Protein AF-C3Z5M0-F1 (afdb_monomer_lite)

Sequence (94 aa):
NMDCLWTISVSAGNAIMLQFTSFSLEEDSLCEYDYVAVYDGPTVSSPLLGKFCGSTPPGPVQSSGNQIVVRFYSDYSGEYDGFEATYTAVPPSA

Organism: Branchiostoma floridae (NCBI:txid7739)

InterPro domains:
  IPR000859 CUB domain [PF00431] (1-87)
  IPR000859 CUB domain [PS01180] (1-90)
  IPR000859 CUB domain [SM00042] (1-90)
  IPR000859 CUB domain [cd00041] (1-89)
  IPR035914 Spermadhesin, CUB domain superfamily [G3DSA:2.60.120.290] (1-92)
  IPR035914 Spermadhesin, CUB domain superfamily [SSF49854] (1-90)

pLDDT: mean 95.79, std 5.99, range [58.94, 98.88]

Foldseek 3Di:
DDKDKDKAFDDWQWKKKKFWPFAAADDDPVCPAWWKWKAQDRDPPHHTQDIDHHGDTDGITIHPTGMMMIITDHDPDTDIPHTDMDMDTHHDDD

Radius of gyration: 13.41 Å; chains: 1; bounding box: 29×20×46 Å

Structure (mmCIF, N/CA/C/O backbone):
data_AF-C3Z5M0-F1
#
_entry.id   AF-C3Z5M0-F1
#
loop_
_atom_site.group_PDB
_atom_site.id
_atom_site.type_symbol
_atom_site.label_atom_id
_atom_site.label_alt_id
_atom_site.label_comp_id
_atom_site.label_asym_id
_atom_site.label_entity_id
_atom_site.label_seq_id
_atom_site.pdbx_PDB_ins_code
_atom_site.Cartn_x
_atom_site.Cartn_y
_atom_site.Cartn_z
_atom_site.occupancy
_atom_site.B_iso_or_equiv
_atom_site.auth_seq_id
_atom_site.auth_comp_id
_atom_site.auth_asym_id
_atom_site.auth_atom_id
_atom_site.pdbx_PDB_model_num
ATOM 1 N N . ASN A 1 1 ? 1.765 -4.385 -17.509 1.00 84.12 1 ASN A N 1
ATOM 2 C CA . ASN A 1 1 ? 0.780 -3.333 -17.207 1.00 84.12 1 ASN A CA 1
ATOM 3 C C . ASN A 1 1 ? -0.427 -3.935 -16.520 1.00 84.12 1 ASN A C 1
ATOM 5 O O . ASN A 1 1 ? -1.118 -4.767 -17.110 1.00 84.12 1 ASN A O 1
ATOM 9 N N . MET A 1 2 ? -0.626 -3.558 -15.263 1.00 92.44 2 MET A N 1
ATOM 10 C CA . MET A 1 2 ? -1.739 -3.970 -14.415 1.00 92.44 2 MET A CA 1
ATOM 11 C C . MET A 1 2 ? -2.208 -2.775 -13.581 1.00 92.44 2 MET A C 1
ATOM 13 O O . MET A 1 2 ? -1.408 -1.929 -13.202 1.00 92.44 2 MET A O 1
ATOM 17 N N . ASP A 1 3 ? -3.499 -2.736 -13.260 1.00 96.38 3 ASP A N 1
ATOM 18 C CA . ASP A 1 3 ? -4.069 -1.807 -12.281 1.00 96.38 3 ASP A CA 1
ATOM 19 C C . ASP A 1 3 ? -5.048 -2.586 -11.399 1.00 96.38 3 ASP A C 1
ATOM 21 O O . ASP A 1 3 ? -6.195 -2.847 -11.770 1.00 96.38 3 ASP A O 1
ATOM 25 N N . CYS A 1 4 ? -4.543 -3.060 -10.264 1.00 96.94 4 CYS A N 1
ATOM 26 C CA . CYS A 1 4 ? -5.245 -3.945 -9.348 1.00 96.94 4 CYS A CA 1
ATOM 27 C C . CYS A 1 4 ? -5.627 -3.198 -8.076 1.00 96.94 4 CYS A C 1
ATOM 29 O O . CYS A 1 4 ? -4.816 -2.481 -7.494 1.00 96.94 4 CYS A O 1
ATOM 31 N N . LEU A 1 5 ? -6.853 -3.422 -7.610 1.00 98.06 5 LEU A N 1
ATOM 32 C CA . LEU A 1 5 ? -7.401 -2.798 -6.412 1.00 98.06 5 LEU A CA 1
ATOM 33 C C . LEU A 1 5 ? -7.931 -3.876 -5.471 1.00 98.06 5 LEU A C 1
ATOM 35 O O . LEU A 1 5 ? -8.810 -4.655 -5.840 1.00 98.06 5 LEU A O 1
ATOM 39 N N . TRP A 1 6 ? -7.443 -3.872 -4.235 1.00 98.38 6 TRP A N 1
ATOM 40 C CA . TRP A 1 6 ? -7.970 -4.687 -3.146 1.00 98.38 6 TRP A CA 1
ATOM 41 C C . TRP A 1 6 ? -8.546 -3.778 -2.071 1.00 98.38 6 TRP A C 1
ATOM 43 O O . TRP A 1 6 ? -7.876 -2.869 -1.589 1.00 98.38 6 TRP A O 1
ATOM 53 N N . THR A 1 7 ? -9.790 -4.035 -1.675 1.00 98.25 7 THR A N 1
ATOM 54 C CA . THR A 1 7 ? -10.384 -3.418 -0.484 1.00 98.25 7 THR A CA 1
ATOM 55 C C . THR A 1 7 ? -10.270 -4.397 0.671 1.00 98.25 7 THR A C 1
ATOM 57 O O . THR A 1 7 ? -10.745 -5.528 0.573 1.00 98.25 7 THR A O 1
ATOM 60 N N . ILE A 1 8 ? -9.643 -3.965 1.760 1.00 98.50 8 ILE A N 1
ATOM 61 C CA . ILE A 1 8 ? -9.514 -4.751 2.986 1.00 98.50 8 ILE A CA 1
ATOM 62 C C . ILE A 1 8 ? -10.415 -4.113 4.031 1.00 98.50 8 ILE A C 1
ATOM 64 O O . ILE A 1 8 ? -10.387 -2.900 4.233 1.00 98.50 8 ILE A O 1
ATOM 68 N N . SER A 1 9 ? -11.233 -4.930 4.689 1.00 98.38 9 SER A N 1
ATOM 69 C CA . SER A 1 9 ? -12.154 -4.484 5.732 1.00 98.38 9 SER A CA 1
ATOM 70 C C . SER A 1 9 ? -12.060 -5.389 6.950 1.00 98.38 9 SER A C 1
ATOM 72 O O . SER A 1 9 ? -12.038 -6.614 6.829 1.00 98.38 9 SER A O 1
ATOM 74 N N . VAL A 1 10 ? -12.038 -4.777 8.129 1.00 98.19 10 VAL A N 1
ATOM 75 C CA . VAL A 1 10 ? -12.104 -5.458 9.427 1.00 98.19 10 VAL A CA 1
ATOM 76 C C . VAL A 1 10 ? -13.328 -4.977 10.207 1.00 98.19 10 VAL A C 1
ATOM 78 O O . VAL A 1 10 ? -14.022 -4.040 9.794 1.00 98.19 10 VAL A O 1
ATOM 81 N N . SER A 1 11 ? -13.619 -5.625 11.337 1.00 97.81 11 SER A N 1
ATOM 82 C CA . SER A 1 11 ? -14.711 -5.215 12.225 1.00 97.81 11 SER A CA 1
ATOM 83 C C . SER A 1 11 ? -14.591 -3.741 12.619 1.00 97.81 11 SER A C 1
ATOM 85 O O . SER A 1 11 ? -13.498 -3.254 12.909 1.00 97.81 11 SER A O 1
ATOM 87 N N . ALA A 1 12 ? -15.727 -3.043 12.644 1.00 96.31 12 ALA A N 1
ATOM 88 C CA . ALA A 1 12 ? -15.788 -1.642 13.041 1.00 96.31 12 ALA A CA 1
ATOM 89 C C . ALA A 1 12 ? -15.165 -1.423 14.432 1.00 96.31 12 ALA A C 1
ATOM 91 O O . ALA A 1 12 ? -15.324 -2.250 15.329 1.00 96.31 12 ALA A O 1
ATOM 92 N N . GLY A 1 13 ? -14.461 -0.302 14.595 1.00 95.06 13 GLY A N 1
ATOM 93 C CA . GLY A 1 13 ? -13.716 0.031 15.811 1.00 95.06 13 GLY A CA 1
ATOM 94 C C . GLY A 1 13 ? -12.254 -0.426 15.804 1.00 95.06 13 GLY A C 1
ATOM 95 O O . GLY A 1 13 ? -11.465 0.154 16.539 1.00 95.06 13 GLY A O 1
ATOM 96 N N . ASN A 1 14 ? -11.872 -1.386 14.954 1.00 97.75 14 ASN A N 1
ATOM 97 C CA . ASN A 1 14 ? -10.473 -1.780 14.770 1.00 97.75 14 ASN A CA 1
ATOM 98 C C . ASN A 1 14 ? -9.808 -0.976 13.645 1.00 97.75 14 ASN A C 1
ATOM 100 O O . ASN A 1 14 ? -10.450 -0.654 12.644 1.00 97.75 14 ASN A O 1
ATOM 104 N N . ALA A 1 15 ? -8.506 -0.738 13.780 1.00 98.12 15 ALA A N 1
ATOM 105 C CA . ALA A 1 15 ? -7.630 -0.324 12.690 1.00 98.12 15 ALA A CA 1
ATOM 106 C C . ALA A 1 15 ? -7.081 -1.548 11.933 1.00 98.12 15 ALA A C 1
ATOM 108 O O . ALA A 1 15 ? -7.174 -2.686 12.400 1.00 98.12 15 ALA A O 1
ATOM 109 N N . ILE A 1 16 ? -6.492 -1.319 10.764 1.00 98.69 16 ILE A N 1
ATOM 110 C CA . ILE A 1 16 ? -5.791 -2.318 9.956 1.00 98.69 16 ILE A CA 1
ATOM 111 C C . ILE A 1 16 ? -4.298 -2.013 10.027 1.00 98.69 16 ILE A C 1
ATOM 113 O O . ILE A 1 16 ? -3.884 -0.885 9.772 1.00 98.69 16 ILE A O 1
ATOM 117 N N . MET A 1 17 ? -3.493 -3.026 10.342 1.00 98.50 17 MET A N 1
ATOM 118 C CA . MET A 1 17 ? -2.039 -2.989 10.195 1.00 98.50 17 MET A CA 1
ATOM 119 C C . MET A 1 17 ? -1.646 -3.864 9.009 1.00 98.50 17 MET A C 1
ATOM 121 O O . MET A 1 17 ? -1.851 -5.078 9.057 1.00 98.50 17 MET A O 1
ATOM 125 N N . LEU A 1 18 ? -1.099 -3.252 7.961 1.00 98.69 18 LEU A N 1
ATOM 126 C CA . LEU A 1 18 ? -0.585 -3.915 6.768 1.00 98.69 18 LEU A CA 1
ATOM 127 C C . LEU A 1 18 ? 0.941 -4.023 6.862 1.00 98.69 18 LEU A C 1
ATOM 129 O O . LEU A 1 18 ? 1.627 -3.019 7.059 1.00 98.69 18 LEU A O 1
ATOM 133 N N . GLN A 1 19 ? 1.474 -5.230 6.701 1.00 98.56 19 GLN A N 1
ATOM 134 C CA . GLN A 1 19 ? 2.902 -5.508 6.784 1.00 98.56 19 GLN A CA 1
ATOM 135 C C . GLN A 1 19 ? 3.384 -6.233 5.530 1.00 98.56 19 GLN A C 1
ATOM 137 O O . GLN A 1 19 ? 2.927 -7.337 5.231 1.00 98.56 19 GLN A O 1
ATOM 142 N N . PHE A 1 20 ? 4.323 -5.611 4.820 1.00 98.44 20 PHE A N 1
ATOM 143 C CA . PHE A 1 20 ? 4.952 -6.178 3.631 1.00 98.44 20 PHE A CA 1
ATOM 144 C C . PHE A 1 20 ? 6.025 -7.195 4.036 1.00 98.44 20 PHE A C 1
ATOM 146 O O . PHE A 1 20 ? 6.903 -6.892 4.845 1.00 98.44 20 PHE A O 1
ATOM 153 N N . THR A 1 21 ? 5.935 -8.409 3.495 1.00 97.56 21 THR A N 1
ATOM 154 C CA . THR A 1 21 ? 6.867 -9.523 3.746 1.00 97.56 21 THR A CA 1
ATOM 155 C C . THR A 1 21 ? 7.851 -9.717 2.594 1.00 97.56 21 THR A C 1
ATOM 157 O O . THR A 1 21 ? 8.976 -10.154 2.821 1.00 97.56 21 THR A O 1
ATOM 160 N N . SER A 1 22 ? 7.456 -9.336 1.378 1.00 97.69 22 SER A N 1
ATOM 161 C CA . SER A 1 22 ? 8.293 -9.299 0.177 1.00 97.69 22 SER A CA 1
ATOM 162 C C . SER A 1 22 ? 7.929 -8.078 -0.664 1.00 97.69 22 SER A C 1
ATOM 164 O O . SER A 1 22 ? 6.764 -7.670 -0.688 1.00 97.69 22 SER A O 1
ATOM 166 N N . PHE A 1 23 ? 8.917 -7.477 -1.327 1.00 98.12 23 PHE A N 1
ATOM 167 C CA . PHE A 1 23 ? 8.710 -6.290 -2.149 1.00 98.12 23 PHE A CA 1
ATOM 168 C C . PHE A 1 23 ? 9.826 -6.131 -3.187 1.00 98.12 23 PHE A C 1
ATOM 170 O O . PHE A 1 23 ? 10.991 -5.962 -2.830 1.00 98.12 23 PHE A O 1
ATOM 177 N N . SER A 1 24 ? 9.463 -6.197 -4.462 1.00 97.62 24 SER A N 1
ATOM 178 C CA . SER A 1 24 ? 10.345 -6.027 -5.611 1.00 97.62 24 SER A CA 1
ATOM 179 C C . SER A 1 24 ? 9.536 -5.448 -6.766 1.00 97.62 24 SER A C 1
ATOM 181 O O . SER A 1 24 ? 8.772 -6.163 -7.412 1.00 97.62 24 SER A O 1
ATOM 183 N N . LEU A 1 25 ? 9.676 -4.143 -6.975 1.00 97.12 25 LEU A N 1
ATOM 184 C CA . LEU A 1 25 ? 9.084 -3.362 -8.059 1.00 97.12 25 LEU A CA 1
ATOM 185 C C . LEU A 1 25 ? 10.160 -2.492 -8.710 1.00 97.12 25 LEU A C 1
ATOM 187 O O . LEU A 1 25 ? 11.243 -2.317 -8.140 1.00 97.12 25 LEU A O 1
ATOM 191 N N . GLU A 1 26 ? 9.841 -1.896 -9.858 1.00 96.88 26 GLU A N 1
ATOM 192 C CA . GLU A 1 26 ? 10.708 -0.902 -10.487 1.00 96.88 26 GLU A CA 1
ATOM 193 C C . GLU A 1 26 ? 11.051 0.227 -9.507 1.00 96.88 26 GLU A C 1
ATOM 195 O O . GLU A 1 26 ? 10.193 0.731 -8.779 1.00 96.88 26 GLU A O 1
ATOM 200 N N . GLU A 1 27 ? 12.327 0.602 -9.443 1.00 95.12 27 GLU A N 1
ATOM 201 C CA . GLU A 1 27 ? 12.789 1.670 -8.563 1.00 95.12 27 GLU A CA 1
ATOM 202 C C . GLU A 1 27 ? 12.686 3.018 -9.275 1.00 95.12 27 GLU A C 1
ATOM 204 O O . GLU A 1 27 ? 13.274 3.228 -10.334 1.00 95.12 27 GLU A O 1
ATOM 209 N N . ASP A 1 28 ? 11.971 3.955 -8.660 1.00 95.06 28 ASP A N 1
ATOM 210 C CA . ASP A 1 28 ? 11.887 5.336 -9.115 1.00 95.06 28 ASP A CA 1
ATOM 211 C C . ASP A 1 28 ? 11.782 6.287 -7.917 1.00 95.06 28 ASP A C 1
ATOM 213 O O . ASP A 1 28 ? 11.191 5.974 -6.886 1.00 95.06 28 ASP A O 1
ATOM 217 N N . SER A 1 29 ? 12.327 7.491 -8.065 1.00 94.25 29 SER A N 1
ATOM 218 C CA . SER A 1 29 ? 12.339 8.506 -7.007 1.00 94.25 29 SER A CA 1
ATOM 219 C C . SER A 1 29 ? 10.943 8.975 -6.569 1.00 94.25 29 SER A C 1
ATOM 221 O O . SER A 1 29 ? 10.783 9.428 -5.435 1.00 94.25 29 SER A O 1
ATOM 223 N N . LEU A 1 30 ? 9.937 8.867 -7.444 1.00 95.56 30 LEU A N 1
ATOM 224 C CA . LEU A 1 30 ? 8.544 9.268 -7.208 1.00 95.56 30 LEU A CA 1
ATOM 225 C C . LEU A 1 30 ? 7.557 8.089 -7.364 1.00 95.56 30 LEU A C 1
ATOM 227 O O . LEU A 1 30 ? 6.329 8.263 -7.265 1.00 95.56 30 LEU A O 1
ATOM 231 N N . CYS A 1 31 ? 8.088 6.881 -7.567 1.00 96.69 31 CYS A N 1
ATOM 232 C CA . CYS A 1 31 ? 7.355 5.653 -7.842 1.00 96.69 31 CYS A CA 1
ATOM 233 C C . CYS A 1 31 ? 6.336 5.802 -8.986 1.00 96.69 31 CYS A C 1
ATOM 235 O O . CYS A 1 31 ? 5.167 5.450 -8.824 1.00 96.69 31 CYS A O 1
ATOM 237 N N . GLU A 1 32 ? 6.703 6.434 -10.103 1.00 95.25 32 GLU A N 1
ATOM 238 C CA . GLU A 1 32 ? 5.766 6.729 -11.202 1.00 95.25 32 GLU A CA 1
ATOM 239 C C . GLU A 1 32 ? 5.480 5.547 -12.139 1.00 95.25 32 GLU A C 1
ATOM 241 O O . GLU A 1 32 ? 4.392 5.517 -12.718 1.00 95.25 32 GLU A O 1
ATOM 246 N N . TYR A 1 33 ? 6.393 4.576 -12.239 1.00 95.25 33 TYR A N 1
ATOM 247 C CA . TYR A 1 33 ? 6.254 3.408 -13.119 1.00 95.25 33 TYR A CA 1
ATOM 248 C C . TYR A 1 33 ? 5.468 2.280 -12.443 1.00 95.25 33 TYR A C 1
ATOM 250 O O . TYR A 1 33 ? 4.269 2.138 -12.686 1.00 95.25 33 TYR A O 1
ATOM 258 N N . ASP A 1 34 ? 6.102 1.568 -11.510 1.00 97.06 34 ASP A N 1
ATOM 259 C CA . ASP A 1 34 ? 5.479 0.510 -10.719 1.00 97.06 34 ASP A CA 1
ATOM 260 C C . ASP A 1 34 ? 5.335 0.938 -9.260 1.00 97.06 34 ASP A C 1
ATOM 262 O O . ASP A 1 34 ? 6.286 1.419 -8.639 1.00 97.06 34 ASP A O 1
ATOM 266 N N . TYR A 1 35 ? 4.151 0.752 -8.673 1.00 97.94 35 TYR A N 1
ATOM 267 C CA . TYR A 1 35 ? 3.947 1.093 -7.267 1.00 97.94 35 TYR A CA 1
ATOM 268 C C . TYR A 1 35 ? 2.830 0.320 -6.577 1.00 97.94 35 TYR A C 1
ATOM 270 O O . TYR A 1 35 ? 1.828 -0.071 -7.180 1.00 97.94 35 TYR A O 1
ATOM 278 N N . VAL A 1 36 ? 2.958 0.218 -5.252 1.00 98.50 36 VAL A N 1
ATOM 279 C CA . VAL A 1 36 ? 1.842 -0.065 -4.343 1.00 98.50 36 VAL A CA 1
ATOM 280 C C . VAL A 1 36 ? 1.458 1.212 -3.604 1.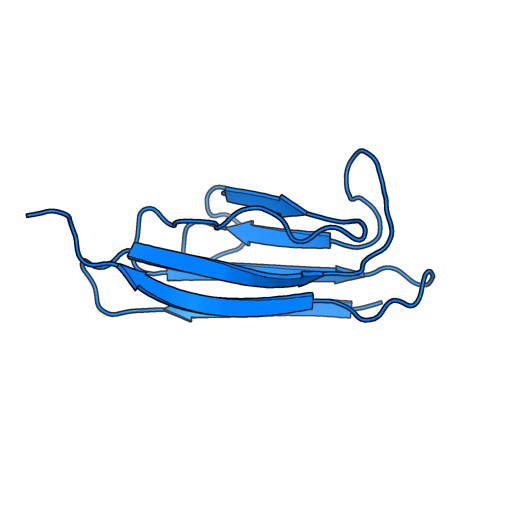00 98.50 36 VAL A C 1
ATOM 282 O O . VAL A 1 36 ? 2.287 1.814 -2.924 1.00 98.50 36 VAL A O 1
ATOM 285 N N . ALA A 1 37 ? 0.196 1.619 -3.707 1.00 98.69 37 ALA A N 1
ATOM 286 C CA . ALA A 1 37 ? -0.384 2.721 -2.946 1.00 98.69 37 ALA A CA 1
ATOM 287 C C . ALA A 1 37 ? -1.404 2.196 -1.929 1.00 98.69 37 ALA A C 1
ATOM 289 O O . ALA A 1 37 ? -2.221 1.332 -2.251 1.00 98.69 37 ALA A O 1
ATOM 290 N N . VAL A 1 38 ? -1.376 2.732 -0.710 1.00 98.88 38 VAL A N 1
ATOM 291 C CA . VAL A 1 38 ? -2.301 2.365 0.371 1.00 98.88 38 VAL A CA 1
ATOM 292 C C . VAL A 1 38 ? -3.111 3.590 0.779 1.00 98.88 38 VAL A C 1
ATOM 294 O O . VAL A 1 38 ? -2.539 4.616 1.144 1.00 98.88 38 VAL A O 1
ATOM 297 N N . TYR A 1 39 ? -4.436 3.482 0.733 1.00 98.88 39 TYR A N 1
ATOM 298 C CA . TYR A 1 39 ? -5.376 4.563 1.034 1.00 98.88 39 TYR A CA 1
ATOM 299 C C . TYR A 1 39 ? -6.175 4.264 2.309 1.00 98.88 39 TYR A C 1
ATOM 301 O O . TYR A 1 39 ? -6.668 3.151 2.492 1.00 98.88 39 TYR A O 1
ATOM 309 N N . ASP A 1 40 ? -6.332 5.274 3.164 1.00 98.69 40 ASP A N 1
ATOM 310 C CA . ASP A 1 40 ? -6.991 5.222 4.473 1.00 98.69 40 ASP A CA 1
ATOM 311 C C . ASP A 1 40 ? -8.515 5.358 4.362 1.00 98.69 40 ASP A C 1
ATOM 313 O O . ASP A 1 40 ? -9.115 6.385 4.689 1.00 98.69 40 ASP A O 1
ATOM 317 N N . GLY A 1 41 ? -9.157 4.340 3.803 1.00 98.25 41 GLY A N 1
ATOM 318 C CA . GLY A 1 41 ? -10.604 4.298 3.659 1.00 98.25 41 GLY A CA 1
ATOM 319 C C . GLY A 1 41 ? -11.062 3.409 2.506 1.00 98.25 41 GLY A C 1
ATOM 320 O O . GLY A 1 41 ? -10.284 2.615 1.982 1.00 98.25 41 GLY A O 1
ATOM 321 N N . PRO A 1 42 ? -12.339 3.517 2.103 1.00 97.19 42 PRO A N 1
ATOM 322 C CA . PRO A 1 42 ? -12.955 2.576 1.168 1.00 97.19 42 PRO A CA 1
ATOM 323 C C . PRO A 1 42 ? -12.646 2.851 -0.312 1.00 97.19 42 PRO A C 1
ATOM 325 O O . PRO A 1 42 ? -13.148 2.135 -1.174 1.00 97.19 42 PRO A O 1
ATOM 328 N N . THR A 1 43 ? -11.893 3.905 -0.650 1.00 97.75 43 THR A N 1
ATOM 329 C CA . THR A 1 43 ? -11.690 4.325 -2.050 1.00 97.75 43 THR A CA 1
ATOM 330 C C . THR A 1 43 ? -10.293 4.889 -2.291 1.00 97.75 43 THR A C 1
ATOM 332 O O . THR A 1 43 ? -9.637 5.349 -1.364 1.00 97.75 43 THR A O 1
ATOM 335 N N . VAL A 1 44 ? -9.885 4.988 -3.559 1.00 98.06 44 VAL A N 1
ATOM 336 C CA . VAL A 1 44 ? -8.654 5.699 -3.970 1.00 98.06 44 VAL A CA 1
ATOM 337 C C . VAL A 1 44 ? -8.724 7.225 -3.799 1.00 98.06 44 VAL A C 1
ATOM 339 O O . VAL A 1 44 ? -7.725 7.909 -3.989 1.00 98.06 44 VAL A O 1
ATOM 342 N N . SER A 1 45 ? -9.897 7.772 -3.454 1.00 98.12 45 SER A N 1
ATOM 343 C CA . SER A 1 45 ? -10.051 9.177 -3.046 1.00 98.12 45 SER A CA 1
ATOM 344 C C . SER A 1 45 ? -9.852 9.403 -1.544 1.00 98.12 45 SER A C 1
ATOM 346 O O . SER A 1 45 ? -9.855 10.546 -1.091 1.00 98.12 45 SER A O 1
ATOM 348 N N . SER A 1 46 ? -9.699 8.330 -0.764 1.00 98.50 46 SER A N 1
ATOM 349 C CA . SER A 1 46 ? -9.362 8.409 0.657 1.00 98.50 46 SER A CA 1
ATOM 350 C C . SER A 1 46 ? -7.911 8.893 0.855 1.00 98.50 46 SER A C 1
ATOM 352 O O . SER A 1 46 ? -7.118 8.823 -0.085 1.00 98.50 46 SER A O 1
ATOM 354 N N . PRO A 1 47 ? -7.537 9.400 2.046 1.00 98.69 47 PRO A N 1
ATOM 355 C CA . PRO A 1 47 ? -6.179 9.885 2.306 1.00 98.69 47 PRO A CA 1
ATOM 356 C C . PRO A 1 47 ? -5.105 8.840 1.977 1.00 98.69 47 PRO A C 1
ATOM 358 O O . PRO A 1 47 ? -5.256 7.670 2.314 1.00 98.69 47 PRO A O 1
ATOM 361 N N . LEU A 1 48 ? -4.013 9.248 1.330 1.00 98.69 48 LEU A N 1
ATOM 362 C CA . LEU A 1 48 ? -2.903 8.350 1.008 1.00 98.69 48 LEU A CA 1
ATOM 363 C C . LEU A 1 48 ? -2.036 8.119 2.256 1.00 98.69 48 LEU A C 1
ATOM 365 O O . LEU A 1 48 ? -1.478 9.071 2.798 1.00 98.69 48 LEU A O 1
ATOM 369 N N . LEU A 1 49 ? -1.897 6.863 2.681 1.00 98.62 49 LEU A N 1
ATOM 370 C CA . LEU A 1 49 ? -0.993 6.461 3.767 1.00 98.62 49 LEU A CA 1
ATOM 371 C C . LEU A 1 49 ? 0.440 6.270 3.271 1.00 98.62 49 LEU A C 1
ATOM 373 O O . LEU A 1 49 ? 1.391 6.528 4.003 1.00 98.62 49 LEU A O 1
ATOM 377 N N . GLY A 1 50 ? 0.601 5.830 2.024 1.00 98.25 50 GLY A N 1
ATOM 378 C CA . GLY A 1 50 ? 1.908 5.708 1.397 1.00 98.25 50 GLY A CA 1
ATOM 379 C C . GLY A 1 50 ? 1.841 5.188 -0.032 1.00 98.25 50 GLY A C 1
ATOM 380 O O . GLY A 1 50 ? 0.856 4.567 -0.436 1.00 98.25 50 GLY A O 1
ATOM 381 N N . LYS A 1 51 ? 2.903 5.472 -0.786 1.00 98.50 51 LYS A N 1
ATOM 382 C CA . LYS A 1 51 ? 3.156 4.993 -2.146 1.00 98.50 51 LYS A CA 1
ATOM 383 C C . LYS A 1 51 ? 4.587 4.464 -2.181 1.00 98.50 51 LYS A C 1
ATOM 385 O O . LYS A 1 51 ? 5.499 5.184 -1.781 1.00 98.50 51 LYS A O 1
ATOM 390 N N . PHE A 1 52 ? 4.761 3.218 -2.600 1.00 98.38 52 PHE A N 1
ATOM 391 C CA . PHE A 1 52 ? 6.007 2.471 -2.433 1.00 98.38 52 PHE A CA 1
ATOM 392 C C . PHE A 1 52 ? 6.420 1.794 -3.739 1.00 98.38 52 PHE A C 1
ATOM 394 O O . PHE A 1 52 ? 5.559 1.319 -4.479 1.00 98.38 52 PHE A O 1
ATOM 401 N N . CYS A 1 53 ? 7.726 1.728 -3.980 1.00 97.88 53 CYS A N 1
ATOM 402 C CA . CYS A 1 53 ? 8.371 1.088 -5.126 1.00 97.88 53 CYS A CA 1
ATOM 403 C C . CYS A 1 53 ? 9.822 0.700 -4.762 1.00 97.88 53 CYS A C 1
ATOM 405 O O . CYS A 1 53 ? 10.257 0.939 -3.631 1.00 97.88 53 CYS A O 1
ATOM 407 N N . GLY A 1 54 ? 10.550 0.073 -5.689 1.00 97.31 54 GLY A N 1
ATOM 408 C CA . GLY A 1 54 ? 11.891 -0.471 -5.455 1.00 97.31 54 GLY A CA 1
ATOM 409 C C . GLY A 1 54 ? 11.897 -1.869 -4.826 1.00 97.31 54 GLY A C 1
ATOM 410 O O . GLY A 1 54 ? 10.900 -2.588 -4.841 1.00 97.31 54 GLY A O 1
ATOM 411 N N . SER A 1 55 ? 13.043 -2.269 -4.270 1.00 96.88 55 SER A N 1
ATOM 412 C CA . SER A 1 55 ? 13.307 -3.656 -3.845 1.00 96.88 55 SER A CA 1
ATOM 413 C C . SER A 1 55 ? 13.464 -3.851 -2.332 1.00 96.88 55 SER A C 1
ATOM 415 O O . SER A 1 55 ? 14.031 -4.849 -1.884 1.00 96.88 55 SER A O 1
ATOM 417 N N . THR A 1 56 ? 13.043 -2.871 -1.530 1.00 95.44 56 THR A N 1
ATOM 418 C CA . THR A 1 56 ? 13.068 -2.957 -0.062 1.00 95.44 56 THR A CA 1
ATOM 419 C C . THR A 1 56 ? 11.639 -2.907 0.467 1.00 95.44 56 THR A C 1
ATOM 421 O O . THR A 1 56 ? 10.938 -1.937 0.173 1.00 95.44 56 THR A O 1
ATOM 424 N N . PRO A 1 57 ? 11.197 -3.895 1.268 1.00 97.25 57 PRO A N 1
ATOM 425 C CA . PRO A 1 57 ? 9.884 -3.846 1.894 1.00 97.25 57 PRO A CA 1
ATOM 426 C C . PRO A 1 57 ? 9.706 -2.559 2.709 1.00 97.25 57 PRO A C 1
ATOM 428 O O . PRO A 1 57 ? 10.545 -2.265 3.569 1.00 97.25 57 PRO A O 1
ATOM 431 N N . PRO A 1 58 ? 8.641 -1.777 2.460 1.00 97.19 58 PRO A N 1
ATOM 432 C CA . PRO A 1 58 ? 8.372 -0.590 3.252 1.00 97.19 58 PRO A CA 1
ATOM 433 C C . PRO A 1 58 ? 7.997 -0.971 4.690 1.00 97.19 58 PRO A C 1
ATOM 435 O O . PRO A 1 58 ? 7.637 -2.111 4.996 1.00 97.19 58 PRO A O 1
ATOM 438 N N . GLY A 1 59 ? 8.073 0.013 5.588 1.00 97.31 59 GLY A N 1
ATOM 439 C CA . GLY A 1 59 ? 7.609 -0.150 6.963 1.00 97.31 59 GLY A CA 1
ATOM 440 C C . GLY A 1 59 ? 6.111 -0.485 7.043 1.00 97.31 59 GLY A C 1
ATOM 441 O O . GLY A 1 59 ? 5.373 -0.294 6.072 1.00 97.31 59 GLY A O 1
ATOM 442 N N . PRO A 1 60 ? 5.641 -0.977 8.201 1.00 97.75 60 PRO A N 1
ATOM 443 C CA . PRO A 1 60 ? 4.232 -1.293 8.389 1.00 97.75 60 PRO A CA 1
ATOM 444 C C . PRO A 1 60 ? 3.353 -0.046 8.221 1.00 97.75 60 PRO A C 1
ATOM 446 O O . PRO A 1 60 ? 3.716 1.051 8.650 1.00 97.75 60 PRO A O 1
ATOM 449 N N . VAL A 1 61 ? 2.180 -0.235 7.617 1.00 98.50 61 VAL A N 1
ATOM 450 C CA . VAL A 1 61 ? 1.197 0.823 7.363 1.00 98.50 61 VAL A CA 1
ATOM 451 C C . VAL A 1 61 ? -0.026 0.582 8.235 1.00 98.50 61 VAL A C 1
ATOM 453 O O . VAL A 1 61 ? -0.673 -0.458 8.124 1.00 98.50 61 VAL A O 1
ATOM 456 N N . GLN A 1 62 ? -0.356 1.554 9.082 1.00 98.31 62 GLN A N 1
ATOM 457 C CA . GLN A 1 62 ? -1.528 1.497 9.949 1.00 98.31 62 GLN A CA 1
ATOM 458 C C . GLN A 1 62 ? -2.602 2.476 9.473 1.00 98.31 62 GLN A C 1
ATOM 460 O O . GLN A 1 62 ? -2.318 3.655 9.264 1.00 98.31 62 GLN A O 1
ATOM 465 N N . SER A 1 63 ? -3.834 1.994 9.324 1.00 98.38 63 SER A N 1
ATOM 466 C CA . SER A 1 63 ? -4.996 2.825 9.000 1.00 98.38 63 SER A CA 1
ATOM 467 C C . SER A 1 63 ? -5.564 3.531 10.229 1.00 98.38 63 SER A C 1
ATOM 469 O O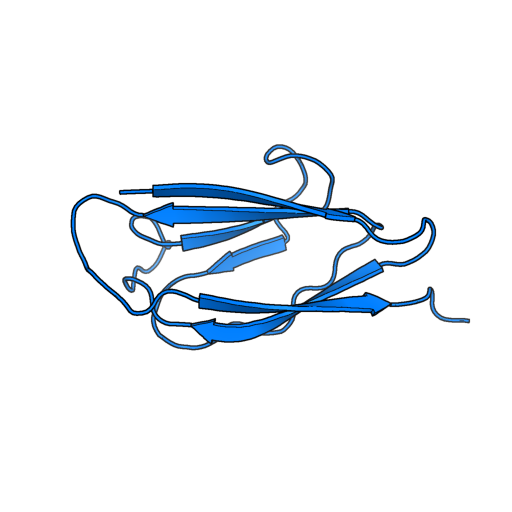 . SER A 1 63 ? -5.382 3.085 11.365 1.00 98.38 63 SER A O 1
ATOM 471 N N . SER A 1 64 ? -6.309 4.614 10.008 1.00 97.69 64 SER A N 1
ATOM 472 C CA . SER A 1 64 ? -7.081 5.270 11.070 1.00 97.69 64 SER A CA 1
ATOM 473 C C . SER A 1 64 ? -8.430 4.592 11.323 1.00 97.69 64 SER A C 1
ATOM 475 O O . SER A 1 64 ? -8.990 4.715 12.412 1.00 97.69 64 SER A O 1
ATOM 477 N N . GLY A 1 65 ? -8.950 3.867 10.329 1.00 97.38 65 GLY A N 1
ATOM 478 C CA . GLY A 1 65 ? -10.248 3.199 10.384 1.00 97.38 65 GLY A CA 1
ATOM 479 C C . GLY A 1 65 ? -10.199 1.718 10.024 1.00 97.38 65 GLY A C 1
ATOM 480 O O . GLY A 1 65 ? -9.142 1.115 9.861 1.00 97.38 65 GLY A O 1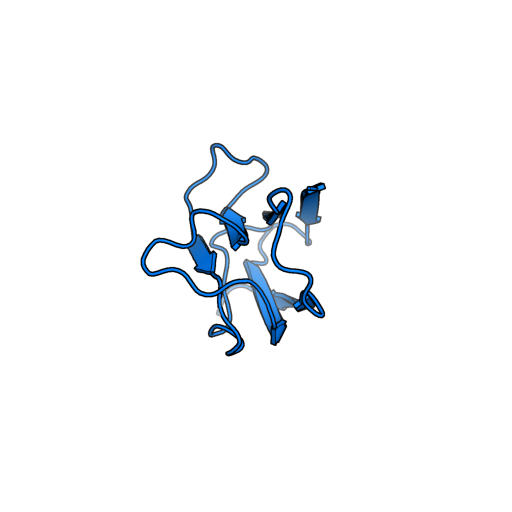
ATOM 481 N N . ASN A 1 66 ? -11.378 1.124 9.857 1.00 98.31 66 ASN A N 1
ATOM 482 C CA . ASN A 1 66 ? -11.539 -0.313 9.642 1.00 98.31 66 ASN A CA 1
ATOM 483 C C . ASN A 1 66 ? -11.489 -0.738 8.163 1.00 98.31 66 ASN A C 1
ATOM 485 O O . ASN A 1 66 ? -11.872 -1.866 7.847 1.00 98.31 66 ASN A O 1
ATOM 489 N N . GLN A 1 67 ? -11.093 0.160 7.258 1.00 98.62 67 GLN A N 1
ATOM 490 C CA . GLN A 1 67 ? -11.034 -0.087 5.819 1.00 98.62 67 GLN A CA 1
ATOM 491 C C . GLN A 1 67 ? -9.804 0.573 5.205 1.00 98.62 67 GLN A C 1
ATOM 493 O O . GLN A 1 67 ? -9.514 1.725 5.517 1.00 98.62 67 GLN A O 1
ATOM 498 N N . ILE A 1 68 ? -9.140 -0.142 4.300 1.00 98.75 68 ILE A N 1
ATOM 499 C CA . ILE A 1 68 ? -8.116 0.408 3.409 1.00 98.75 68 ILE A CA 1
ATOM 500 C C . ILE A 1 68 ? -8.341 -0.069 1.980 1.00 98.75 68 ILE A C 1
ATOM 502 O O . ILE A 1 68 ? -8.909 -1.142 1.751 1.00 98.75 68 ILE A O 1
ATOM 506 N N . VAL A 1 69 ? -7.814 0.696 1.029 1.00 98.81 69 VAL A N 1
ATOM 507 C CA . VAL A 1 69 ? -7.625 0.251 -0.353 1.00 98.81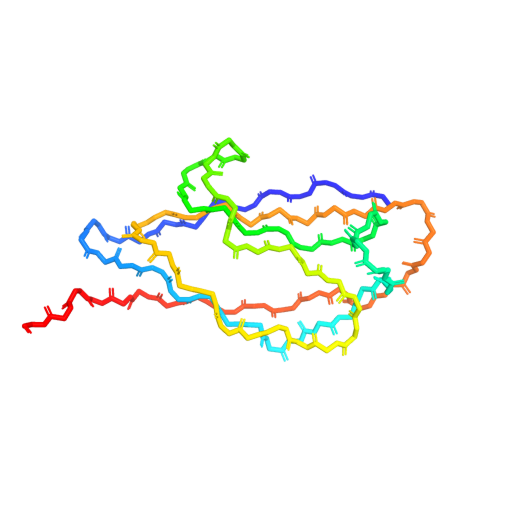 69 VAL A CA 1
ATOM 508 C C . VAL A 1 69 ? -6.135 0.118 -0.627 1.00 98.81 69 VAL A C 1
ATOM 510 O O . VAL A 1 69 ? -5.376 1.057 -0.406 1.00 98.81 69 VAL A O 1
ATOM 513 N N . VAL A 1 70 ? -5.728 -1.042 -1.134 1.00 98.75 70 VAL A N 1
ATOM 514 C CA . VAL A 1 70 ? -4.390 -1.283 -1.678 1.00 98.75 70 VAL A CA 1
ATOM 515 C C . VAL A 1 70 ? -4.508 -1.273 -3.196 1.00 98.75 70 VAL A C 1
ATOM 517 O O . VAL A 1 70 ? -5.293 -2.037 -3.757 1.00 98.75 70 VAL A O 1
ATOM 520 N N . ARG A 1 71 ? -3.750 -0.404 -3.861 1.00 98.56 71 ARG A N 1
ATOM 521 C CA . ARG A 1 71 ? -3.661 -0.337 -5.320 1.00 98.56 71 ARG A CA 1
ATOM 522 C C . ARG A 1 71 ? -2.271 -0.758 -5.759 1.00 98.56 71 ARG A C 1
ATOM 524 O O . ARG A 1 71 ? -1.302 -0.165 -5.301 1.00 98.56 71 ARG A O 1
ATOM 531 N N . PHE A 1 72 ? -2.188 -1.723 -6.661 1.00 98.06 72 PHE A N 1
ATOM 532 C CA . PHE A 1 72 ? -0.967 -2.028 -7.396 1.00 98.06 72 PHE A CA 1
ATOM 533 C C . PHE A 1 72 ? -1.119 -1.537 -8.829 1.00 98.06 72 PHE A C 1
ATOM 535 O O . PHE A 1 72 ? -2.087 -1.897 -9.496 1.00 98.06 72 PHE A O 1
ATOM 542 N N . TYR A 1 73 ? -0.175 -0.727 -9.281 1.00 97.56 73 TYR A N 1
ATOM 543 C CA . TYR A 1 73 ? -0.100 -0.242 -10.651 1.00 97.56 73 TYR A CA 1
ATOM 544 C C . TYR A 1 73 ? 1.253 -0.637 -11.242 1.00 97.56 73 TYR A C 1
ATOM 546 O O . TYR A 1 73 ? 2.262 -0.517 -10.546 1.00 97.56 73 TYR A O 1
ATOM 554 N N . SER A 1 74 ? 1.262 -1.086 -12.498 1.00 95.56 74 SER A N 1
ATOM 555 C CA . SER A 1 74 ? 2.488 -1.331 -13.261 1.00 95.56 74 SER A CA 1
ATOM 556 C C . SER A 1 74 ? 2.399 -0.871 -14.708 1.00 95.56 74 SER A C 1
ATOM 558 O O . SER A 1 74 ? 1.318 -0.902 -15.312 1.00 95.56 74 SER A O 1
ATOM 560 N N . ASP A 1 75 ? 3.533 -0.491 -15.293 1.00 91.56 75 ASP A N 1
ATOM 561 C CA . ASP A 1 75 ? 3.617 -0.039 -16.681 1.00 91.56 75 ASP A CA 1
ATOM 562 C C . ASP A 1 75 ? 3.923 -1.188 -17.676 1.00 91.56 75 ASP A C 1
ATOM 564 O O . ASP A 1 75 ? 3.548 -2.342 -17.444 1.00 91.56 75 ASP A O 1
ATOM 568 N N . TYR A 1 76 ? 4.414 -0.892 -18.884 1.00 86.50 76 TYR A N 1
ATOM 569 C CA . TYR A 1 76 ? 4.650 -1.901 -19.930 1.00 86.50 76 TYR A CA 1
ATOM 5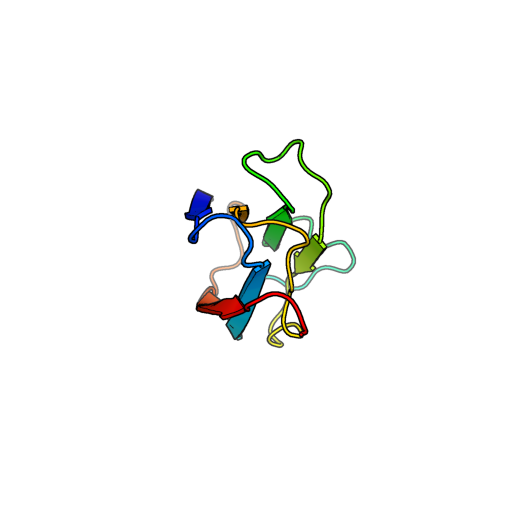70 C C . TYR A 1 76 ? 6.048 -2.542 -19.889 1.00 86.50 76 TYR A C 1
ATOM 572 O O . TYR A 1 76 ? 6.303 -3.446 -20.686 1.00 86.50 76 TYR A O 1
ATOM 580 N N . SER A 1 77 ? 6.937 -2.092 -19.008 1.00 81.62 77 SER A N 1
ATOM 581 C CA . SER A 1 77 ? 8.328 -2.535 -18.881 1.00 81.62 77 SER A CA 1
ATOM 582 C C . SER A 1 77 ? 8.652 -2.954 -17.444 1.00 81.62 77 SER A C 1
ATOM 584 O O . SER A 1 77 ? 7.796 -2.864 -16.580 1.00 81.62 77 SER A O 1
ATOM 586 N N . GLY A 1 78 ? 9.861 -3.484 -17.212 1.00 74.56 78 GLY A N 1
ATOM 587 C CA . GLY A 1 78 ? 10.334 -3.796 -15.859 1.00 74.56 78 GLY A CA 1
ATOM 588 C C . GLY A 1 78 ? 9.564 -4.933 -15.182 1.00 74.56 78 GLY A C 1
ATOM 589 O O . GLY A 1 78 ? 8.718 -4.710 -14.332 1.00 74.56 78 GLY A O 1
ATOM 590 N N . GLU A 1 79 ? 9.852 -6.186 -15.536 1.00 82.06 79 GLU A N 1
ATOM 591 C CA . GLU A 1 79 ? 9.232 -7.335 -14.861 1.00 82.06 79 GLU A CA 1
ATOM 592 C C . GLU A 1 79 ? 9.967 -7.647 -13.547 1.00 82.06 79 GLU A C 1
ATOM 594 O O . GLU A 1 79 ? 11.163 -7.949 -13.555 1.00 82.06 79 GLU A O 1
ATOM 599 N N . TYR A 1 80 ? 9.242 -7.608 -12.425 1.00 91.44 80 TYR A N 1
ATOM 600 C CA . TYR A 1 80 ? 9.752 -7.904 -11.082 1.00 91.44 80 TYR A CA 1
ATOM 601 C C . TYR A 1 80 ? 8.854 -8.907 -10.342 1.00 91.44 80 TYR A C 1
ATOM 603 O O . TYR A 1 80 ? 7.742 -9.211 -10.778 1.00 91.44 80 TYR A O 1
ATOM 611 N N . ASP A 1 81 ? 9.325 -9.405 -9.194 1.00 94.56 81 ASP A N 1
ATOM 612 C CA . ASP A 1 81 ? 8.622 -10.425 -8.400 1.00 94.56 81 ASP A CA 1
ATOM 613 C C . ASP A 1 81 ? 7.325 -9.910 -7.739 1.00 94.56 81 ASP A C 1
ATOM 615 O O . ASP A 1 81 ? 6.502 -10.704 -7.279 1.00 94.56 81 ASP A O 1
ATOM 619 N N . GLY A 1 82 ? 7.116 -8.591 -7.687 1.00 95.88 82 GLY A N 1
ATOM 620 C CA . GLY A 1 82 ? 5.923 -7.974 -7.117 1.00 95.88 82 GLY A CA 1
ATOM 621 C C . GLY A 1 82 ? 6.023 -7.787 -5.605 1.00 95.88 82 GLY A C 1
ATOM 622 O O . GLY A 1 82 ? 7.071 -7.438 -5.066 1.00 95.88 82 GLY A O 1
ATOM 623 N N . PHE A 1 83 ? 4.914 -7.977 -4.891 1.00 97.75 83 PHE A N 1
ATOM 624 C CA . PHE A 1 83 ? 4.872 -7.797 -3.442 1.00 97.75 83 PHE A CA 1
ATOM 625 C C . PHE A 1 83 ? 4.037 -8.871 -2.753 1.00 97.75 83 PHE A C 1
ATOM 627 O O . PHE A 1 83 ? 3.088 -9.418 -3.315 1.00 97.75 83 PHE A O 1
ATOM 634 N N . GLU A 1 84 ? 4.362 -9.110 -1.488 1.00 98.25 84 GLU A N 1
ATOM 635 C CA . GLU A 1 84 ? 3.552 -9.891 -0.566 1.00 98.25 84 GLU A CA 1
ATOM 636 C C . GLU A 1 84 ? 3.298 -9.054 0.688 1.00 98.25 84 GLU A C 1
ATOM 638 O O . GLU A 1 84 ? 4.200 -8.388 1.206 1.00 98.25 84 GLU A O 1
ATOM 643 N N . ALA A 1 85 ? 2.057 -9.067 1.169 1.00 98.19 85 ALA A N 1
ATOM 644 C CA . ALA A 1 85 ? 1.678 -8.374 2.386 1.00 98.19 85 ALA A CA 1
ATOM 645 C C . ALA A 1 85 ? 0.659 -9.182 3.188 1.00 98.19 85 ALA A C 1
ATOM 647 O O . ALA A 1 85 ? -0.218 -9.852 2.641 1.00 98.19 85 ALA A O 1
ATOM 648 N N . THR A 1 86 ? 0.750 -9.056 4.506 1.00 98.38 86 THR A N 1
ATOM 649 C CA . THR A 1 86 ? -0.216 -9.598 5.462 1.00 98.38 86 THR A CA 1
ATOM 650 C C . THR A 1 86 ? -0.916 -8.451 6.176 1.00 98.38 86 THR A C 1
ATOM 652 O O . THR A 1 86 ? -0.336 -7.380 6.356 1.00 98.38 86 THR A O 1
ATOM 655 N N . TYR A 1 87 ? -2.173 -8.648 6.573 1.00 98.38 87 TYR A N 1
ATOM 656 C CA . TYR A 1 87 ? -2.916 -7.654 7.341 1.00 98.38 87 TYR A CA 1
ATOM 657 C C . TYR A 1 87 ? -3.440 -8.243 8.648 1.00 98.38 87 TYR A C 1
ATOM 659 O O . TYR A 1 87 ? -3.793 -9.421 8.726 1.00 98.38 87 TYR A O 1
ATOM 667 N N . THR A 1 88 ? -3.524 -7.403 9.675 1.00 98.19 88 THR A N 1
ATOM 668 C CA . THR A 1 88 ? -4.117 -7.751 10.972 1.00 98.19 88 THR A CA 1
ATOM 669 C C . THR A 1 88 ? -5.066 -6.656 11.445 1.00 98.19 88 THR A C 1
ATOM 671 O O . THR A 1 88 ? -4.903 -5.483 11.104 1.00 98.19 88 THR A O 1
ATOM 674 N N . ALA A 1 89 ? -6.082 -7.044 12.219 1.00 98.19 89 ALA A N 1
ATOM 675 C CA . ALA A 1 89 ? -6.954 -6.098 12.902 1.00 98.19 89 ALA A CA 1
ATOM 676 C C . ALA A 1 89 ? -6.296 -5.656 14.216 1.00 98.19 89 ALA A C 1
ATOM 678 O O . ALA A 1 89 ? -5.946 -6.497 15.044 1.00 98.19 89 ALA A O 1
ATOM 679 N N . VAL A 1 90 ? -6.163 -4.347 14.414 1.00 97.19 90 VAL A N 1
ATOM 680 C CA . VAL A 1 90 ? -5.609 -3.733 15.623 1.00 97.19 90 VAL A CA 1
ATOM 681 C C . VAL A 1 90 ? -6.757 -3.123 16.429 1.00 97.19 90 VAL A C 1
ATOM 683 O O . VAL A 1 90 ? -7.374 -2.163 15.960 1.00 97.19 90 VAL A O 1
ATOM 686 N N . PRO A 1 91 ? -7.081 -3.663 17.616 1.00 93.94 91 PRO A N 1
ATOM 687 C CA . PRO A 1 91 ? -8.066 -3.059 18.503 1.00 93.94 91 PRO A CA 1
ATOM 688 C C . PRO A 1 91 ? -7.657 -1.643 18.925 1.00 93.94 91 PRO A C 1
ATOM 690 O O . PRO A 1 91 ? -6.460 -1.348 18.993 1.00 93.94 91 PRO A O 1
ATOM 693 N N . PRO A 1 92 ? -8.622 -0.769 19.249 1.00 84.88 92 PRO A N 1
ATOM 694 C CA . PRO A 1 92 ? -8.306 0.525 19.829 1.00 84.88 92 PRO A CA 1
ATOM 695 C C . PRO A 1 92 ? -7.577 0.312 21.160 1.00 84.88 92 PRO A C 1
ATOM 697 O O . PRO A 1 92 ? -7.922 -0.590 21.928 1.00 84.88 92 PRO A O 1
ATOM 700 N N . SER A 1 93 ? -6.553 1.125 21.419 1.00 75.94 93 SER A N 1
ATOM 701 C CA . SER A 1 93 ? -5.858 1.121 22.707 1.00 75.94 93 SER A CA 1
ATOM 702 C C . SER A 1 93 ? -6.868 1.350 23.836 1.00 75.94 93 SER A C 1
ATOM 704 O O . SER A 1 93 ? -7.710 2.243 23.727 1.00 75.94 93 SER A O 1
ATOM 706 N N 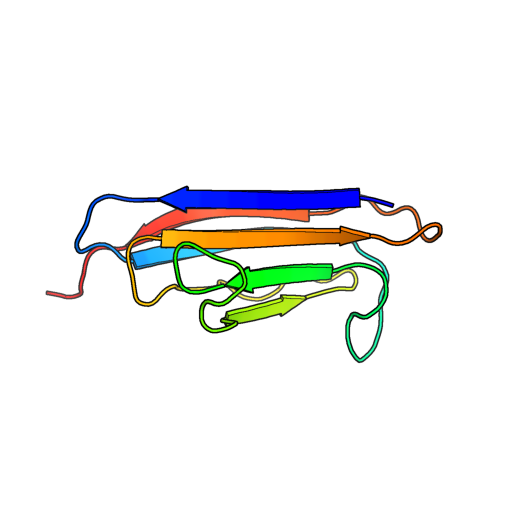. ALA A 1 94 ? -6.791 0.518 24.879 1.00 58.94 94 ALA A N 1
ATOM 707 C CA . ALA A 1 94 ? -7.610 0.639 26.085 1.00 58.94 94 ALA A CA 1
ATOM 708 C C . ALA A 1 94 ? -7.293 1.913 26.881 1.00 58.94 94 ALA A C 1
ATOM 710 O O . ALA A 1 94 ? -6.116 2.346 26.856 1.00 58.94 94 ALA A O 1
#

Secondary structure (DSSP, 8-state):
-EEEEEEEE--TT-EEEEEEEEEE----TT--SSEEEEESSSSTTSPEEEEE-SSSPPPPEE-SSSEEEEEEEE-SS----EEEEEEEEEPPP-